Protein AF-A0A8T1KER8-F1 (afdb_monomer_lite)

Radius of gyration: 27.86 Å; chains: 1; bounding box: 71×32×72 Å

Foldseek 3Di:
DKDFFFDDWDQQPVVRDIQRRGQDIGAQWDWDFACDDDPVHGGGDTDTDHDPDQDPVNVVCCCVVPVVVSCVVRPRDDPPVLVVVLVVVVCCVCPVVNDPDDPVRSVVVSVCVSVVVVNVVDDPVVVVVVVVPPDPPPPDD

Sequence (141 aa):
MFLAAVARPRYDPYKKTKFNGKIGIWPFTEESVAQRSRANRPKGSLVTKNIESIDSHVYKDYIINKVIPAIKKVWPRVTTAGTDRSFSTMKRIKTRLRTSMGDAWMSNLMIIAIERGLTNQIDKNEVIDAFSSMTKRRIPM

pLDDT: mean 83.36, std 10.2, range [40.03, 95.69]

Organism: NCBI:txid29920

Secondary structure (DSSP, 8-state):
-EEEEE---EEETTTTEEE--EEEEEE-EEEEE-SS-BTTB-TT-EEEEEPSS--HHHHHHHIIIIIHHHHHHHS----HHHHHHHHHHHHIIIIIS-----HHHHHHHHHHHHSHHHHTTS-HHHHHHHHHHS-------

Structure (mmCIF, N/CA/C/O backbone):
data_AF-A0A8T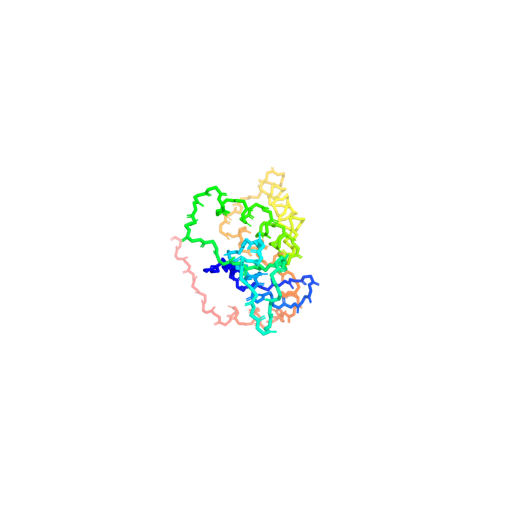1KER8-F1
#
_entry.id   AF-A0A8T1KER8-F1
#
loop_
_atom_site.group_PDB
_atom_site.id
_atom_site.type_symbol
_atom_site.label_atom_id
_atom_site.label_alt_id
_atom_site.label_comp_id
_atom_site.label_asym_id
_atom_site.label_entity_id
_atom_site.label_seq_id
_atom_site.pdbx_PDB_ins_code
_atom_site.Cartn_x
_atom_site.Cartn_y
_atom_site.Cartn_z
_atom_site.occupancy
_atom_site.B_iso_or_equiv
_atom_site.auth_seq_id
_atom_site.auth_comp_id
_atom_site.auth_asym_id
_atom_site.auth_atom_id
_atom_site.pdbx_PDB_model_num
ATOM 1 N N . MET A 1 1 ? -16.766 8.259 13.077 1.00 87.75 1 MET A N 1
ATOM 2 C CA . MET A 1 1 ? -15.759 8.742 12.099 1.00 87.75 1 MET A CA 1
ATOM 3 C C . MET A 1 1 ? -14.989 7.542 11.554 1.00 87.75 1 MET A C 1
ATOM 5 O O . MET A 1 1 ? -14.904 6.551 12.269 1.00 87.75 1 MET A O 1
ATOM 9 N N . PHE A 1 2 ? -14.455 7.593 10.329 1.00 89.94 2 PHE A N 1
ATOM 10 C CA . PHE A 1 2 ? -13.696 6.483 9.732 1.00 89.94 2 PHE A CA 1
ATOM 11 C C . PHE A 1 2 ? -12.281 6.915 9.343 1.00 89.94 2 PHE A C 1
ATOM 13 O O . PHE A 1 2 ? -12.079 8.034 8.879 1.00 89.94 2 PHE A O 1
ATOM 20 N N . LEU A 1 3 ? -11.327 5.998 9.474 1.00 92.75 3 LEU A N 1
ATOM 21 C CA . LEU A 1 3 ? -9.997 6.071 8.890 1.00 92.75 3 LEU A CA 1
ATOM 22 C C . LEU A 1 3 ? -9.993 5.287 7.578 1.00 92.75 3 LEU A C 1
ATOM 24 O O . LEU A 1 3 ? -10.139 4.067 7.587 1.00 92.75 3 LEU A O 1
ATOM 28 N N . ALA A 1 4 ? -9.824 5.971 6.450 1.00 93.62 4 ALA A N 1
ATOM 29 C CA . ALA A 1 4 ? -9.693 5.337 5.143 1.00 93.62 4 ALA A CA 1
ATOM 30 C C . ALA A 1 4 ? -8.238 5.406 4.670 1.00 93.62 4 ALA A C 1
ATOM 32 O O . ALA A 1 4 ? -7.643 6.481 4.644 1.00 93.62 4 ALA A O 1
ATOM 33 N N . ALA A 1 5 ? -7.675 4.268 4.266 1.00 93.56 5 ALA A N 1
ATOM 34 C CA . ALA A 1 5 ? -6.362 4.207 3.636 1.00 93.56 5 ALA A CA 1
ATOM 35 C C . ALA A 1 5 ? -6.509 3.813 2.165 1.00 93.56 5 ALA A C 1
ATOM 37 O O . ALA A 1 5 ? -7.040 2.749 1.823 1.00 93.56 5 ALA A O 1
ATOM 38 N N . VAL A 1 6 ? -6.009 4.680 1.289 1.00 92.06 6 VAL A N 1
ATOM 39 C CA . VAL A 1 6 ? -5.971 4.471 -0.158 1.00 92.06 6 VAL A CA 1
ATOM 40 C C . VAL A 1 6 ? -4.589 4.882 -0.660 1.00 92.06 6 VAL A C 1
ATOM 42 O O . VAL A 1 6 ? -4.049 5.913 -0.271 1.00 92.06 6 VAL A O 1
ATOM 45 N N . ALA A 1 7 ? -4.004 4.059 -1.515 1.00 89.44 7 ALA A N 1
ATOM 46 C CA . ALA A 1 7 ? -2.752 4.301 -2.207 1.00 89.44 7 ALA A CA 1
ATOM 47 C C . ALA A 1 7 ? -3.006 4.594 -3.688 1.00 89.44 7 ALA A C 1
ATOM 49 O O . ALA A 1 7 ? -4.085 4.337 -4.219 1.00 89.44 7 ALA A O 1
ATOM 50 N N . ARG A 1 8 ? -1.987 5.092 -4.392 1.00 85.06 8 ARG A N 1
ATOM 51 C CA . ARG A 1 8 ? -2.083 5.226 -5.847 1.00 85.06 8 ARG A CA 1
ATOM 52 C C . ARG A 1 8 ? -2.166 3.849 -6.517 1.00 85.06 8 ARG A C 1
ATOM 54 O O . ARG A 1 8 ? -1.333 2.990 -6.196 1.00 85.06 8 ARG A O 1
ATOM 61 N N . PRO A 1 9 ? -3.103 3.658 -7.467 1.00 88.62 9 PRO A N 1
ATOM 62 C CA . PRO A 1 9 ? -3.137 2.462 -8.287 1.00 88.62 9 PRO A CA 1
ATOM 63 C C . PRO A 1 9 ? -1.795 2.239 -8.978 1.00 88.62 9 PRO A C 1
ATOM 65 O O . PRO A 1 9 ? -1.197 3.175 -9.511 1.00 88.62 9 PRO A O 1
ATOM 68 N N . ARG A 1 10 ? -1.307 1.002 -8.954 1.00 82.38 10 ARG A N 1
ATOM 69 C CA . ARG A 1 10 ? -0.032 0.614 -9.567 1.00 82.38 10 ARG A CA 1
ATOM 70 C C . ARG A 1 10 ? -0.164 -0.738 -10.235 1.00 82.38 10 ARG A C 1
ATOM 72 O O . ARG A 1 10 ? -0.919 -1.585 -9.777 1.00 82.38 10 ARG A O 1
ATOM 79 N N . TYR A 1 11 ? 0.560 -0.948 -11.322 1.00 81.25 11 TYR A N 1
ATOM 80 C CA . TYR A 1 11 ? 0.629 -2.270 -11.927 1.00 81.25 11 TYR A CA 1
ATOM 81 C C . TYR A 1 11 ? 1.538 -3.178 -11.089 1.00 81.25 11 TYR A C 1
ATOM 83 O O . TYR A 1 11 ? 2.620 -2.749 -10.691 1.00 81.25 11 TYR A O 1
ATOM 91 N N . ASP A 1 12 ? 1.084 -4.399 -10.794 1.00 80.06 12 ASP A N 1
ATOM 92 C CA . ASP A 1 12 ? 1.887 -5.439 -10.147 1.00 80.06 12 ASP A CA 1
ATOM 93 C C . ASP A 1 12 ? 2.365 -6.441 -11.215 1.00 80.06 12 ASP A C 1
ATOM 95 O O . ASP A 1 12 ? 1.551 -7.235 -11.705 1.00 80.06 12 ASP A O 1
ATOM 99 N N . PRO A 1 13 ? 3.663 -6.438 -11.578 1.00 73.12 13 PRO A N 1
ATOM 100 C CA . PRO A 1 13 ? 4.206 -7.349 -12.582 1.00 73.12 13 PRO A CA 1
ATOM 101 C C . PRO A 1 13 ? 4.114 -8.827 -12.182 1.00 73.12 13 PRO A C 1
ATOM 103 O O . PRO A 1 13 ? 4.001 -9.683 -13.056 1.00 73.12 13 PRO A O 1
ATOM 106 N N . TYR A 1 14 ? 4.130 -9.142 -10.880 1.00 75.00 14 TYR A N 1
ATOM 107 C CA . TYR A 1 14 ? 4.114 -10.525 -10.384 1.00 75.00 14 TYR A CA 1
ATOM 108 C C . TYR A 1 14 ? 2.756 -11.174 -10.563 1.00 75.00 14 TYR A C 1
ATOM 110 O O . TYR A 1 14 ? 2.650 -12.313 -11.010 1.00 75.00 14 TYR A O 1
ATOM 118 N N . LYS A 1 15 ? 1.710 -10.427 -10.215 1.00 77.50 15 LYS A N 1
ATOM 119 C CA . LYS A 1 15 ? 0.326 -10.890 -10.320 1.00 77.50 15 LYS A CA 1
ATOM 120 C C . LYS A 1 15 ? -0.270 -10.632 -11.704 1.00 77.50 15 LYS A C 1
ATOM 122 O O . LYS A 1 15 ? -1.353 -11.129 -11.981 1.00 77.50 15 LYS A O 1
ATOM 127 N N . LYS A 1 16 ? 0.423 -9.864 -12.561 1.00 80.81 16 LYS A N 1
ATOM 128 C CA . LYS A 1 16 ? -0.064 -9.366 -13.863 1.00 80.81 16 LYS A CA 1
ATOM 129 C C . LYS A 1 16 ? -1.413 -8.643 -13.750 1.00 80.81 16 LYS A C 1
ATOM 131 O O . LYS A 1 16 ? -2.254 -8.701 -14.641 1.00 80.81 16 LYS A O 1
ATOM 136 N N . THR A 1 17 ? -1.629 -7.954 -12.633 1.00 82.94 17 THR A N 1
ATOM 137 C CA . THR A 1 17 ? -2.891 -7.275 -12.306 1.00 82.94 17 THR A CA 1
ATOM 138 C C . THR A 1 17 ? -2.621 -5.854 -11.831 1.00 82.94 17 THR A C 1
ATOM 140 O O . THR A 1 17 ? -1.609 -5.590 -11.181 1.00 82.94 17 THR A O 1
ATOM 143 N N . LYS A 1 18 ? -3.544 -4.925 -12.097 1.00 83.81 18 LYS A N 1
ATOM 144 C CA . LYS A 1 18 ? -3.479 -3.569 -11.534 1.00 83.81 18 LYS A CA 1
ATOM 145 C C . LYS A 1 18 ? -3.908 -3.600 -10.063 1.00 83.81 18 LYS A C 1
ATOM 147 O O . LYS A 1 18 ? -5.054 -3.912 -9.755 1.00 83.81 18 LYS A O 1
ATOM 152 N N . PHE A 1 19 ? -3.005 -3.236 -9.157 1.00 85.12 19 PHE A N 1
ATOM 153 C CA . PHE A 1 19 ? -3.351 -2.890 -7.784 1.00 85.12 19 PHE A CA 1
ATOM 154 C C . PHE A 1 19 ? -4.207 -1.621 -7.807 1.00 85.12 19 PHE A C 1
ATOM 156 O O . PHE A 1 19 ? -3.776 -0.576 -8.290 1.00 85.12 19 PHE A O 1
ATOM 163 N N . ASN A 1 20 ? -5.432 -1.722 -7.297 1.00 84.19 20 ASN A N 1
ATOM 164 C CA . ASN A 1 20 ? -6.444 -0.664 -7.342 1.00 84.19 20 ASN A CA 1
ATOM 165 C C . ASN A 1 20 ? -6.234 0.445 -6.293 1.00 84.19 20 ASN A C 1
ATOM 167 O O . ASN A 1 20 ? -7.018 1.389 -6.249 1.00 84.19 20 ASN A O 1
ATOM 171 N N . GLY A 1 21 ? -5.217 0.326 -5.434 1.00 87.62 21 GLY A N 1
ATOM 172 C CA . GLY A 1 21 ? -4.925 1.314 -4.401 1.00 87.62 21 GLY A CA 1
ATOM 173 C C . GLY A 1 21 ? -5.798 1.215 -3.151 1.00 87.62 21 GLY A C 1
ATOM 174 O O . GLY A 1 21 ? -5.490 1.851 -2.152 1.00 87.62 21 GLY A O 1
ATOM 175 N N . LYS A 1 22 ? -6.866 0.416 -3.143 1.00 90.81 22 LYS A N 1
ATOM 176 C CA . LYS A 1 22 ? -7.759 0.313 -1.983 1.00 90.81 22 LYS A CA 1
ATOM 177 C C . LYS A 1 22 ? -7.092 -0.547 -0.907 1.00 90.81 22 LYS A C 1
ATOM 179 O O . LYS A 1 22 ? -6.794 -1.710 -1.164 1.00 90.81 22 LYS A O 1
ATOM 184 N N . ILE A 1 23 ? -6.851 0.022 0.277 1.00 91.94 23 ILE A N 1
ATOM 185 C CA . ILE A 1 23 ? -6.224 -0.704 1.394 1.00 91.94 23 ILE A CA 1
ATOM 186 C C . ILE A 1 23 ? -7.286 -1.102 2.421 1.00 91.94 23 ILE A C 1
ATOM 188 O O . ILE A 1 23 ? -7.396 -2.280 2.750 1.00 91.94 23 ILE A O 1
ATOM 192 N N . GLY A 1 24 ? -8.081 -0.147 2.911 1.00 93.50 24 GLY A N 1
ATOM 193 C CA . GLY A 1 24 ? -9.122 -0.438 3.896 1.00 93.50 24 GLY A CA 1
ATOM 194 C C . GLY A 1 24 ? -9.808 0.799 4.467 1.00 93.50 24 GLY A C 1
ATOM 195 O O . GLY A 1 24 ? -9.382 1.931 4.231 1.00 93.50 24 GLY A O 1
ATOM 196 N N . ILE A 1 25 ? -10.890 0.552 5.206 1.00 94.75 25 ILE A N 1
ATOM 197 C CA . ILE A 1 25 ? -11.677 1.550 5.934 1.00 94.75 25 ILE A CA 1
ATOM 198 C C . ILE A 1 25 ? -11.923 0.999 7.340 1.00 94.75 25 ILE A C 1
ATOM 200 O O . ILE A 1 25 ? -12.413 -0.120 7.480 1.00 94.75 25 ILE A O 1
ATOM 204 N N . TRP A 1 26 ? -11.598 1.781 8.367 1.00 94.69 26 TRP A N 1
ATOM 205 C CA . TRP A 1 26 ? -11.748 1.396 9.770 1.00 94.69 26 TRP A CA 1
ATOM 206 C C . TRP A 1 26 ? -12.586 2.429 10.525 1.00 94.69 26 TRP A C 1
ATOM 208 O O . TRP A 1 26 ? -12.208 3.600 10.548 1.00 94.69 26 TRP A O 1
ATOM 218 N N . PRO A 1 27 ? -13.721 2.046 11.132 1.00 93.31 27 PRO A N 1
ATOM 219 C CA . PRO A 1 27 ? -14.462 2.946 12.008 1.00 93.31 27 PRO A CA 1
ATOM 220 C C . PRO A 1 27 ? -13.697 3.186 13.311 1.00 93.31 27 PRO A C 1
ATOM 222 O O . PRO A 1 27 ? -13.142 2.252 13.881 1.00 93.31 27 PRO A O 1
ATOM 225 N N . PHE A 1 28 ? -13.718 4.421 13.810 1.00 91.44 28 PHE A N 1
ATOM 226 C CA . PHE A 1 28 ? -13.301 4.734 15.176 1.00 91.44 28 PHE A CA 1
ATOM 227 C C . PHE A 1 28 ? -14.422 4.356 16.147 1.00 91.44 28 PHE A C 1
ATOM 229 O O . PHE A 1 28 ? -15.317 5.162 16.421 1.00 91.44 28 PHE A O 1
ATOM 236 N N . THR A 1 29 ? -14.391 3.111 16.621 1.00 89.56 29 THR A N 1
ATOM 237 C CA . THR A 1 29 ? -15.396 2.549 17.534 1.00 89.56 29 THR A CA 1
ATOM 238 C C . THR A 1 29 ? -14.768 1.947 18.779 1.00 89.56 29 THR A C 1
ATOM 240 O O . THR A 1 29 ? -13.674 1.392 18.721 1.00 89.56 29 THR A O 1
ATOM 243 N N . GLU A 1 30 ? -15.511 2.004 19.876 1.00 88.62 30 GLU A N 1
ATOM 244 C CA . GLU A 1 30 ? -15.195 1.392 21.162 1.00 88.62 30 GLU A CA 1
ATOM 245 C C . GLU A 1 30 ? -16.337 0.460 21.580 1.00 88.62 30 GLU A C 1
ATOM 247 O O . GLU A 1 30 ? -17.519 0.777 21.402 1.00 88.62 30 GLU A O 1
ATOM 252 N N . GLU A 1 31 ? -16.004 -0.705 22.129 1.00 88.81 31 GLU A N 1
ATOM 253 C CA . GLU A 1 31 ? -17.002 -1.604 22.699 1.00 88.81 31 GLU A CA 1
ATOM 254 C C . GLU A 1 31 ? -17.425 -1.114 24.081 1.00 88.81 31 GLU A C 1
ATOM 256 O O . GLU A 1 31 ? -16.618 -0.958 24.990 1.00 88.81 31 GLU A O 1
ATOM 261 N N . SER A 1 32 ? -18.723 -0.884 24.253 1.00 86.56 32 SER A N 1
ATOM 262 C CA . SER A 1 32 ? -19.293 -0.431 25.517 1.00 86.56 32 SER A CA 1
ATOM 263 C C . SER A 1 32 ? -20.533 -1.233 25.885 1.00 86.56 32 SER A C 1
ATOM 265 O O . SER A 1 32 ? -21.314 -1.668 25.030 1.00 86.56 32 SER A O 1
ATOM 267 N N . VAL A 1 33 ? -20.752 -1.382 27.187 1.00 91.88 33 VAL A N 1
ATOM 268 C CA . VAL A 1 33 ? -21.886 -2.120 27.743 1.00 91.88 33 VAL A CA 1
ATOM 269 C C . VAL A 1 33 ? -23.187 -1.321 27.610 1.00 91.88 33 VAL A C 1
ATOM 271 O O . VAL A 1 33 ? -23.221 -0.091 27.728 1.00 91.88 33 VAL A O 1
ATOM 274 N N . ALA A 1 34 ? -24.287 -2.027 27.346 1.00 87.94 34 ALA A N 1
ATOM 275 C CA . ALA A 1 34 ? -25.602 -1.424 27.165 1.00 87.94 34 ALA A CA 1
ATOM 276 C C . ALA A 1 34 ? -26.133 -0.892 28.491 1.00 87.94 34 ALA A C 1
ATOM 278 O O . ALA A 1 34 ? -26.455 -1.676 29.380 1.00 87.94 34 ALA A O 1
ATOM 279 N N . GLN A 1 35 ? -26.275 0.427 28.606 1.00 86.75 35 GLN A N 1
ATOM 280 C CA . GLN A 1 35 ? -26.789 1.053 29.830 1.00 86.75 35 GLN A CA 1
ATOM 281 C C . GLN A 1 35 ? -28.308 0.906 29.971 1.00 86.75 35 GLN A C 1
ATOM 283 O O . GLN A 1 35 ? -28.830 0.727 31.071 1.00 86.75 35 GLN A O 1
ATOM 288 N N . ARG A 1 36 ? -29.028 0.932 28.847 1.00 87.69 36 ARG A N 1
ATOM 289 C CA . ARG A 1 36 ? -30.486 0.815 28.795 1.00 87.69 36 ARG A CA 1
ATOM 290 C C . ARG A 1 36 ? -30.879 -0.343 27.892 1.00 87.69 36 ARG A C 1
ATOM 292 O O . ARG A 1 36 ? -30.285 -0.514 26.829 1.00 87.69 36 ARG A O 1
ATOM 299 N N . SER A 1 37 ? -31.892 -1.099 28.301 1.00 84.25 37 SER A N 1
ATOM 300 C CA . SER A 1 37 ? -32.540 -2.077 27.434 1.00 84.25 37 SER A CA 1
ATOM 301 C C . SER A 1 37 ? -33.401 -1.363 26.388 1.00 84.25 37 SER A C 1
ATOM 303 O O . SER A 1 37 ? -34.151 -0.432 26.687 1.00 84.25 37 SER A O 1
ATOM 305 N N . ARG A 1 38 ? -33.280 -1.795 25.136 1.00 86.44 38 ARG A N 1
ATOM 306 C CA . ARG A 1 38 ? -34.183 -1.467 24.024 1.00 86.44 38 ARG A CA 1
ATOM 307 C C . ARG A 1 38 ? -34.488 -2.748 23.254 1.00 86.44 38 ARG A C 1
ATOM 309 O O . ARG A 1 38 ? -33.763 -3.727 23.398 1.00 86.44 38 ARG A O 1
ATOM 316 N N . ALA A 1 39 ? -35.522 -2.716 22.411 1.00 84.19 39 ALA A N 1
ATOM 317 C CA . ALA A 1 39 ? -35.999 -3.877 21.651 1.00 84.19 39 ALA A CA 1
ATOM 318 C C . ALA A 1 39 ? -34.872 -4.677 20.963 1.00 84.19 39 ALA A C 1
ATOM 320 O O . ALA A 1 39 ? -34.841 -5.895 21.064 1.00 84.19 39 ALA A O 1
ATOM 321 N N . ASN A 1 40 ? -33.892 -3.989 20.365 1.00 83.56 40 ASN A N 1
ATOM 322 C CA . ASN A 1 40 ? -32.793 -4.624 19.624 1.00 83.56 40 ASN A CA 1
ATOM 323 C C . ASN A 1 40 ? -31.467 -4.683 20.406 1.00 83.56 40 ASN A C 1
ATOM 325 O O . ASN A 1 40 ? -30.411 -4.902 19.817 1.00 83.56 40 ASN A O 1
ATOM 329 N N . ARG A 1 41 ? -31.485 -4.410 21.718 1.00 83.25 41 ARG A N 1
ATOM 330 C CA . ARG A 1 41 ? -30.282 -4.387 22.559 1.00 83.25 41 ARG A CA 1
ATOM 331 C C . ARG A 1 41 ? -30.645 -4.550 24.045 1.00 83.25 41 ARG A C 1
ATOM 333 O O . ARG A 1 41 ? -30.995 -3.551 24.686 1.00 83.25 41 ARG A O 1
ATOM 340 N N . PRO A 1 42 ? -30.564 -5.762 24.622 1.00 87.38 42 PRO A N 1
ATOM 341 C CA . PRO A 1 42 ? -30.774 -5.949 26.054 1.00 87.38 42 PRO A CA 1
ATOM 342 C C . PRO A 1 42 ? -29.695 -5.219 26.869 1.00 87.38 42 PRO A C 1
ATOM 344 O O . PRO A 1 42 ? -28.568 -5.012 26.411 1.00 87.38 42 PRO A O 1
ATOM 347 N N . L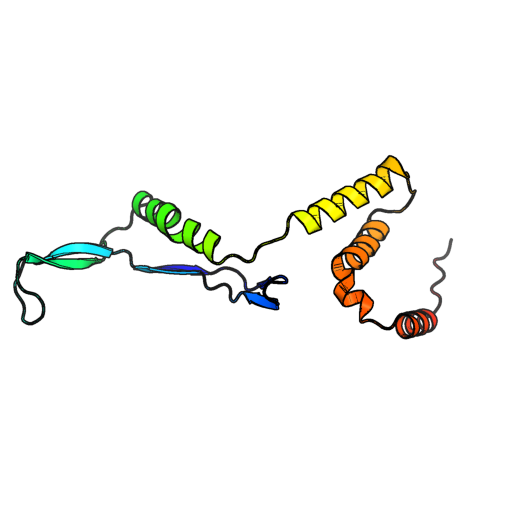YS A 1 43 ? -30.049 -4.804 28.091 1.00 87.94 43 LYS A N 1
ATOM 348 C CA . LYS A 1 43 ? -29.109 -4.162 29.023 1.00 87.94 43 LYS A CA 1
ATOM 349 C C . LYS A 1 43 ? -27.961 -5.139 29.320 1.00 87.94 43 LYS A C 1
ATOM 351 O O . LYS A 1 43 ? -28.209 -6.326 29.484 1.00 87.94 43 LYS A O 1
ATOM 356 N N . GLY A 1 44 ? -26.724 -4.653 29.369 1.00 89.00 44 GLY A N 1
ATOM 357 C CA . GLY A 1 44 ? -25.538 -5.500 29.534 1.00 89.00 44 GLY A CA 1
ATOM 358 C C . GLY A 1 44 ? -24.878 -5.995 28.239 1.00 89.00 44 GLY A C 1
ATOM 359 O O . GLY A 1 44 ? -23.750 -6.467 28.302 1.00 89.00 44 GLY A O 1
ATOM 360 N N . SER A 1 45 ? -25.495 -5.856 27.058 1.00 90.81 45 SER A N 1
ATOM 361 C CA . SER A 1 45 ? -24.858 -6.332 25.818 1.00 90.81 45 SER A CA 1
ATOM 362 C C . SER A 1 45 ? -23.685 -5.445 25.368 1.00 90.81 45 SER A C 1
ATOM 364 O O . SER A 1 45 ? -23.758 -4.209 25.463 1.00 90.81 45 SER A O 1
ATOM 366 N N . LEU A 1 46 ? -22.625 -6.064 24.834 1.00 90.06 46 LEU A N 1
ATOM 367 C CA . LEU A 1 46 ? -21.518 -5.363 24.175 1.00 90.06 46 LEU A CA 1
ATOM 368 C C . LEU A 1 46 ? -22.021 -4.704 22.893 1.00 90.06 46 LEU A C 1
ATOM 370 O O . LEU A 1 46 ? -22.667 -5.353 22.071 1.00 90.06 46 LEU A O 1
ATOM 374 N N . VAL A 1 47 ? -21.743 -3.415 22.720 1.00 88.69 47 VAL A N 1
ATOM 375 C CA . VAL A 1 47 ? -21.984 -2.722 21.450 1.00 88.69 47 VAL A CA 1
ATOM 376 C C . VAL A 1 47 ? -20.914 -1.696 21.199 1.00 88.69 47 VAL A C 1
ATOM 378 O O . VAL A 1 47 ? -20.535 -0.920 22.075 1.00 88.69 47 VAL A O 1
ATOM 381 N N . THR A 1 48 ? -20.550 -1.636 19.936 1.00 90.31 48 THR A N 1
ATOM 382 C CA . THR A 1 48 ? -19.740 -0.601 19.325 1.00 90.31 48 THR A CA 1
ATOM 383 C C . THR A 1 48 ? -20.439 0.751 19.369 1.00 90.31 48 THR A C 1
ATOM 385 O O . THR A 1 48 ? -21.436 0.983 18.680 1.00 90.31 48 THR A O 1
ATOM 388 N N . LYS A 1 49 ? -19.901 1.658 20.177 1.00 87.31 49 LYS A N 1
ATOM 389 C CA . LYS A 1 49 ? -20.181 3.090 20.098 1.00 87.31 49 LYS A CA 1
ATOM 390 C C . LYS A 1 49 ? -19.070 3.777 19.319 1.00 87.31 49 LYS A C 1
ATOM 392 O O . LYS A 1 49 ? -17.955 3.271 19.246 1.00 87.31 49 LYS A O 1
ATOM 397 N N . ASN A 1 50 ? -19.378 4.927 18.733 1.00 89.44 50 ASN A N 1
ATOM 398 C CA . ASN A 1 50 ? -18.344 5.779 18.160 1.00 89.44 50 ASN A CA 1
ATOM 399 C C . ASN A 1 50 ? -17.547 6.439 19.283 1.00 89.44 50 ASN A C 1
ATOM 401 O O . ASN A 1 50 ? -18.129 6.854 20.282 1.00 89.44 50 ASN A O 1
ATOM 405 N N . ILE A 1 51 ? -16.241 6.569 19.076 1.00 86.94 51 ILE A N 1
ATOM 406 C CA . ILE A 1 51 ? -15.383 7.369 19.951 1.00 86.94 51 ILE A CA 1
ATOM 407 C C . ILE A 1 51 ? -15.747 8.846 19.740 1.00 86.94 51 ILE A C 1
ATOM 409 O O . ILE A 1 51 ? -15.792 9.308 18.597 1.00 86.94 51 ILE A O 1
ATOM 413 N N . GLU A 1 52 ? -16.041 9.563 20.826 1.00 82.38 52 GLU A N 1
ATOM 414 C CA . GLU A 1 52 ? -16.526 10.951 20.777 1.00 82.38 52 GLU A CA 1
ATOM 415 C C . GLU A 1 52 ? -15.414 11.951 20.425 1.00 82.38 52 GLU A C 1
ATOM 417 O O . GLU A 1 52 ? -15.623 12.819 19.579 1.00 82.38 52 GLU A O 1
ATOM 422 N N . SER A 1 53 ? -14.219 11.790 21.007 1.00 85.12 53 SER A N 1
ATOM 423 C CA . SER A 1 53 ? -13.029 12.601 20.711 1.00 85.12 53 SER A CA 1
ATOM 424 C C . SER A 1 53 ? -11.869 11.718 20.268 1.00 85.12 53 SER A C 1
ATOM 426 O O . SER A 1 53 ? -11.545 10.727 20.920 1.00 85.12 53 SER A O 1
ATOM 428 N N . ILE A 1 54 ? -11.240 12.064 19.146 1.00 84.88 54 ILE A N 1
ATOM 429 C CA . ILE A 1 54 ? -10.154 11.275 18.559 1.00 84.88 54 ILE A CA 1
ATOM 430 C C . ILE A 1 54 ? -8.835 11.987 18.818 1.00 84.88 54 ILE A C 1
ATOM 432 O O . ILE A 1 54 ? -8.493 12.960 18.149 1.00 84.88 54 ILE A O 1
ATOM 436 N N . ASP A 1 55 ? -8.083 11.450 19.770 1.00 91.94 55 ASP A N 1
ATOM 437 C CA . ASP A 1 55 ? -6.759 11.949 20.110 1.00 91.94 55 ASP A CA 1
ATOM 438 C C . ASP A 1 55 ? -5.680 11.431 19.155 1.00 91.94 55 ASP A C 1
ATOM 440 O O . ASP A 1 55 ? -5.813 10.395 18.492 1.00 91.94 55 ASP A O 1
ATOM 444 N N . SER A 1 56 ? -4.531 12.114 19.163 1.00 90.62 56 SER A N 1
ATOM 445 C CA . SER A 1 56 ? -3.336 11.690 18.423 1.00 90.62 56 SER A CA 1
ATOM 446 C C . SER A 1 56 ? -2.925 10.248 18.753 1.00 90.62 56 SER A C 1
ATOM 448 O O . SER A 1 56 ? -2.514 9.508 17.861 1.00 90.62 56 SER A O 1
ATOM 450 N N . HIS A 1 57 ? -3.066 9.822 20.014 1.00 92.62 57 HIS A N 1
ATOM 451 C CA . HIS A 1 57 ? -2.726 8.466 20.454 1.00 92.62 57 HIS A CA 1
ATOM 452 C C . HIS A 1 57 ? -3.628 7.406 19.819 1.00 92.62 57 HIS A C 1
ATOM 454 O O . HIS A 1 57 ? -3.118 6.438 19.260 1.00 92.62 57 HIS A O 1
ATOM 460 N N . VAL A 1 58 ? -4.946 7.629 19.821 1.00 91.38 58 VAL A N 1
ATOM 461 C CA . VAL A 1 58 ? -5.922 6.729 19.188 1.00 91.38 58 VAL A CA 1
ATOM 462 C C . VAL A 1 58 ? -5.653 6.637 17.687 1.00 91.38 58 VAL A C 1
ATOM 464 O O . VAL A 1 58 ? -5.621 5.550 17.116 1.00 91.38 58 VAL A O 1
ATOM 467 N N . TYR A 1 59 ? -5.380 7.769 17.037 1.00 92.44 59 TYR A N 1
ATOM 468 C CA . TYR A 1 59 ? -5.073 7.780 15.610 1.00 92.44 59 TYR A CA 1
ATOM 469 C C . TYR A 1 59 ? -3.776 7.020 15.280 1.00 92.44 59 TYR A C 1
ATOM 471 O O . TYR A 1 59 ? -3.740 6.226 14.336 1.00 92.44 59 TYR A O 1
ATOM 479 N N . LYS A 1 60 ? -2.714 7.217 16.076 1.00 93.81 60 LYS A N 1
ATOM 480 C CA . LYS A 1 60 ? -1.443 6.484 15.945 1.00 93.81 60 LYS A CA 1
ATOM 481 C C . LYS A 1 60 ? -1.632 4.983 16.143 1.00 93.81 60 LYS A C 1
ATOM 483 O O . LYS A 1 60 ? -1.094 4.212 15.352 1.00 93.81 60 LYS A O 1
ATOM 488 N N . ASP A 1 61 ? -2.411 4.579 17.142 1.00 94.19 61 ASP A N 1
ATOM 489 C CA . ASP A 1 61 ? -2.715 3.173 17.411 1.00 94.19 61 ASP A CA 1
ATOM 490 C C . ASP A 1 61 ? -3.395 2.508 16.206 1.00 94.19 61 ASP A C 1
ATOM 492 O O . ASP A 1 61 ? -2.935 1.479 15.707 1.00 94.19 61 ASP A O 1
ATOM 496 N N . TYR A 1 62 ? -4.410 3.165 15.638 1.00 94.06 62 TYR A N 1
ATOM 497 C CA . TYR A 1 62 ? -5.082 2.683 14.432 1.00 94.06 62 TYR A CA 1
ATOM 498 C C . TYR A 1 62 ? -4.124 2.573 13.239 1.00 94.06 62 TYR A C 1
ATOM 500 O O . TYR A 1 62 ? -4.174 1.591 12.492 1.00 94.06 62 TYR A O 1
ATOM 508 N N . ILE A 1 63 ? -3.213 3.531 13.052 1.00 94.38 63 ILE A N 1
ATOM 509 C CA . ILE A 1 63 ? -2.208 3.441 11.985 1.00 94.38 63 ILE A CA 1
ATOM 510 C C . ILE A 1 63 ? -1.296 2.230 12.197 1.00 94.38 63 ILE A C 1
ATOM 512 O O . ILE A 1 63 ? -1.121 1.427 11.277 1.00 94.38 63 ILE A O 1
ATOM 516 N N . ILE A 1 64 ? -0.721 2.096 13.389 1.00 95.69 64 ILE A N 1
ATOM 517 C CA . ILE A 1 64 ? 0.295 1.082 13.683 1.00 95.69 64 ILE A CA 1
ATOM 518 C C . ILE A 1 64 ? -0.314 -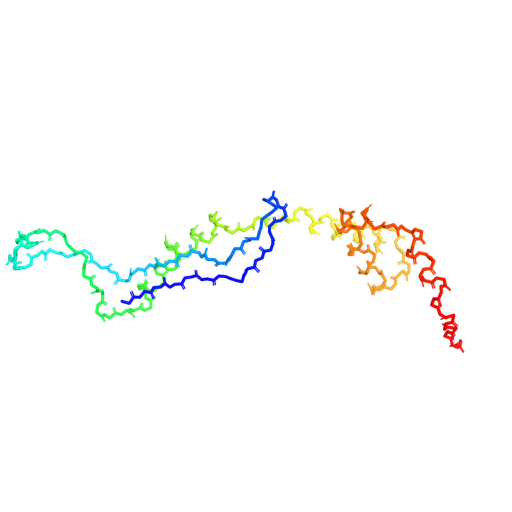0.317 13.653 1.00 95.69 64 ILE A C 1
ATOM 520 O O . ILE A 1 64 ? 0.233 -1.211 13.010 1.00 95.69 64 ILE A O 1
ATOM 524 N N . ASN A 1 65 ? -1.468 -0.497 14.292 1.00 95.12 65 ASN A N 1
ATOM 525 C CA . ASN A 1 65 ? -2.053 -1.814 14.512 1.00 95.12 65 ASN A CA 1
ATOM 526 C C . ASN A 1 65 ? -3.039 -2.241 13.421 1.00 95.12 65 ASN A C 1
ATOM 528 O O . ASN A 1 65 ? -3.281 -3.437 13.256 1.00 95.12 65 ASN A O 1
ATOM 532 N N . LYS A 1 66 ? -3.607 -1.304 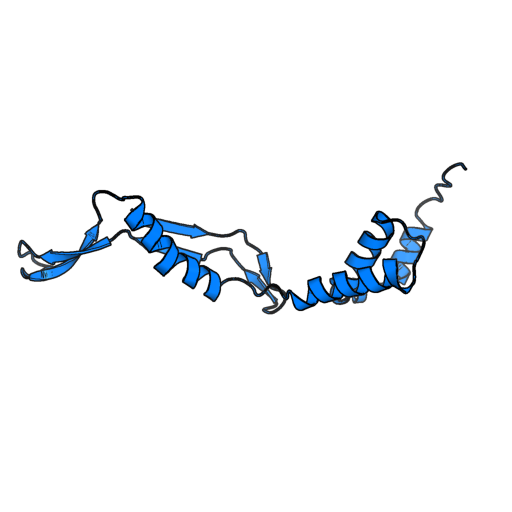12.649 1.00 93.62 66 LYS A N 1
ATOM 533 C CA . LYS A 1 66 ? -4.557 -1.628 11.568 1.00 93.62 66 LYS A CA 1
ATOM 534 C C . LYS A 1 66 ? -3.986 -1.315 10.189 1.00 93.62 66 LYS A C 1
ATOM 536 O O . LYS A 1 66 ? -3.919 -2.207 9.341 1.00 93.62 66 LYS A O 1
ATOM 541 N N . VAL A 1 67 ? -3.547 -0.077 9.957 1.00 94.56 67 VAL A N 1
ATOM 542 C CA . VAL A 1 67 ? -3.187 0.390 8.607 1.00 94.56 67 VAL A CA 1
ATOM 543 C C . VAL A 1 67 ? -1.885 -0.233 8.107 1.00 94.56 67 VAL A C 1
ATOM 545 O O . VAL A 1 67 ? -1.863 -0.786 7.009 1.00 94.56 67 VAL A O 1
ATOM 548 N N . ILE A 1 68 ? -0.801 -0.179 8.886 1.00 93.50 68 ILE A N 1
ATOM 549 C CA . ILE A 1 68 ? 0.517 -0.682 8.458 1.00 93.50 68 ILE A CA 1
ATOM 550 C C . ILE A 1 68 ? 0.475 -2.186 8.114 1.00 93.50 68 ILE A C 1
ATOM 552 O O . ILE A 1 68 ? 0.946 -2.558 7.032 1.00 93.50 68 ILE A O 1
ATOM 556 N N . PRO A 1 69 ? -0.124 -3.067 8.942 1.00 94.88 69 PRO A N 1
ATOM 557 C CA . PRO A 1 69 ? -0.271 -4.479 8.600 1.00 94.88 69 PRO A CA 1
ATOM 558 C C . PRO A 1 69 ? -1.109 -4.699 7.336 1.00 94.88 69 PRO A C 1
ATOM 560 O O . PRO A 1 69 ? -0.752 -5.531 6.499 1.00 94.88 69 PRO A O 1
ATOM 563 N N . ALA A 1 70 ? -2.190 -3.931 7.159 1.00 93.31 70 ALA A N 1
ATOM 564 C CA . ALA A 1 70 ? -3.034 -4.017 5.970 1.00 93.31 70 ALA A CA 1
ATOM 565 C C . ALA A 1 70 ? -2.277 -3.609 4.699 1.00 93.31 70 ALA A C 1
ATOM 567 O O . ALA A 1 70 ? -2.352 -4.315 3.691 1.00 93.31 70 ALA A O 1
ATOM 568 N N . ILE A 1 71 ? -1.480 -2.535 4.764 1.00 90.81 71 ILE A N 1
ATOM 569 C CA . ILE A 1 71 ? -0.573 -2.142 3.681 1.00 90.81 71 ILE A CA 1
ATOM 570 C C . ILE A 1 71 ? 0.355 -3.309 3.361 1.00 90.81 71 ILE A C 1
ATOM 572 O O . ILE A 1 71 ? 0.346 -3.788 2.234 1.00 90.81 71 ILE A O 1
ATOM 576 N N . LYS A 1 72 ? 1.094 -3.833 4.345 1.00 88.12 72 LYS A N 1
ATOM 577 C CA . LYS A 1 72 ? 2.066 -4.917 4.128 1.00 88.12 72 LYS A CA 1
ATOM 578 C C . LYS A 1 72 ? 1.444 -6.165 3.486 1.00 88.12 72 LYS A C 1
ATOM 580 O O . LYS A 1 72 ? 2.112 -6.834 2.702 1.00 88.12 72 LYS A O 1
ATOM 585 N N . LYS A 1 73 ? 0.180 -6.472 3.795 1.00 87.06 73 LYS A N 1
ATOM 586 C CA . LYS A 1 73 ? -0.552 -7.620 3.237 1.00 87.06 73 LYS A CA 1
ATOM 587 C C . LYS A 1 73 ? -0.944 -7.429 1.770 1.00 87.06 73 LYS A C 1
ATOM 589 O O . LYS A 1 73 ? -0.888 -8.383 0.996 1.00 87.06 73 LYS A O 1
ATOM 594 N N . VAL A 1 74 ? -1.391 -6.230 1.399 1.00 84.12 74 VAL A N 1
ATOM 595 C CA . VAL A 1 74 ? -1.990 -5.970 0.078 1.00 84.12 74 VAL A CA 1
ATOM 596 C C . VAL A 1 74 ? -0.979 -5.383 -0.912 1.00 84.12 74 VAL A C 1
ATOM 598 O O . VAL A 1 74 ? -1.146 -5.536 -2.123 1.00 84.12 74 VAL A O 1
ATOM 601 N N . TRP A 1 75 ? 0.077 -4.732 -0.421 1.00 84.19 75 TRP A N 1
ATOM 602 C CA . TRP A 1 75 ? 1.022 -4.004 -1.259 1.00 84.19 75 TRP A CA 1
ATOM 603 C C . TRP A 1 75 ? 1.680 -4.903 -2.315 1.00 84.19 75 TRP A C 1
ATOM 605 O O . TRP A 1 75 ? 2.146 -5.998 -1.981 1.00 84.19 75 TRP A O 1
ATOM 615 N N . PRO A 1 76 ? 1.760 -4.453 -3.581 1.00 78.06 76 PRO A N 1
ATOM 616 C CA . PRO A 1 76 ? 2.449 -5.201 -4.621 1.00 78.06 76 PRO A CA 1
ATOM 617 C C . PRO A 1 76 ? 3.930 -5.343 -4.267 1.00 78.06 76 PRO A C 1
ATOM 619 O O . PRO A 1 76 ? 4.576 -4.396 -3.802 1.00 78.06 76 PRO A O 1
ATOM 622 N N . ARG A 1 77 ? 4.477 -6.544 -4.465 1.00 71.06 77 ARG A N 1
ATOM 623 C CA . ARG A 1 77 ? 5.875 -6.824 -4.138 1.00 71.06 77 ARG A CA 1
ATOM 624 C C . ARG A 1 77 ? 6.742 -6.113 -5.170 1.00 71.06 77 ARG A C 1
ATOM 626 O O . ARG A 1 77 ? 6.805 -6.521 -6.323 1.00 71.06 77 ARG A O 1
ATOM 633 N N . VAL A 1 78 ? 7.422 -5.050 -4.760 1.00 65.00 78 VAL A N 1
ATOM 634 C CA . VAL A 1 78 ? 8.504 -4.492 -5.571 1.00 65.00 78 VAL A CA 1
ATOM 635 C C . VAL A 1 78 ? 9.665 -5.465 -5.434 1.00 65.00 78 VAL A C 1
ATOM 637 O O . VAL A 1 78 ? 10.168 -5.668 -4.328 1.00 65.00 78 VAL A O 1
ATOM 640 N N . THR A 1 79 ? 10.090 -6.117 -6.514 1.00 58.09 79 THR A N 1
ATOM 641 C CA . THR A 1 79 ? 11.363 -6.834 -6.461 1.00 58.09 79 THR A CA 1
ATOM 642 C C . THR A 1 79 ? 12.493 -5.841 -6.431 1.00 58.09 79 THR A C 1
ATOM 644 O O . THR A 1 79 ? 12.973 -5.391 -7.470 1.00 58.09 79 THR A O 1
ATOM 647 N N . THR A 1 80 ? 12.968 -5.587 -5.222 1.00 57.31 80 THR A N 1
ATOM 648 C CA . THR A 1 80 ? 14.288 -5.014 -4.969 1.00 57.31 80 THR A CA 1
ATOM 649 C C . THR A 1 80 ? 15.368 -5.758 -5.758 1.00 57.31 80 THR A C 1
ATOM 651 O O . THR A 1 80 ? 16.237 -5.137 -6.347 1.00 57.31 80 THR A O 1
ATOM 654 N N . ALA A 1 81 ? 15.232 -7.077 -5.950 1.00 59.78 81 ALA A N 1
ATOM 655 C CA . ALA A 1 81 ? 16.152 -7.861 -6.777 1.00 59.78 81 ALA A CA 1
ATOM 656 C C . ALA A 1 81 ? 16.298 -7.362 -8.233 1.00 59.78 81 ALA A C 1
ATOM 658 O O . ALA A 1 81 ? 17.366 -7.532 -8.815 1.00 59.78 81 ALA A O 1
ATOM 659 N N . GLY A 1 82 ? 15.261 -6.768 -8.836 1.00 60.03 82 GLY A N 1
ATOM 660 C CA . GLY A 1 82 ? 15.341 -6.209 -10.190 1.00 60.03 82 GLY A CA 1
ATOM 661 C C . GLY A 1 82 ? 16.141 -4.907 -10.213 1.00 60.03 82 GLY A C 1
ATOM 662 O O . GLY A 1 82 ? 17.109 -4.793 -10.964 1.00 60.03 82 GLY A O 1
ATOM 663 N N . THR A 1 83 ? 15.792 -3.977 -9.318 1.00 63.22 83 THR A N 1
ATOM 664 C CA . THR A 1 83 ? 16.468 -2.680 -9.176 1.00 63.22 83 THR A CA 1
ATOM 665 C C . THR A 1 83 ? 17.922 -2.840 -8.727 1.00 63.22 83 THR A C 1
ATOM 667 O O . THR A 1 83 ? 18.826 -2.233 -9.303 1.00 63.22 83 THR A O 1
ATOM 670 N N . ASP A 1 84 ? 18.186 -3.730 -7.771 1.00 69.44 84 ASP A N 1
ATOM 671 C CA . ASP A 1 84 ? 19.523 -3.968 -7.217 1.00 69.44 84 ASP A CA 1
ATOM 672 C C . ASP A 1 84 ? 20.443 -4.644 -8.243 1.00 69.44 84 ASP A C 1
ATOM 674 O O . ASP A 1 84 ? 21.631 -4.322 -8.335 1.00 69.44 84 ASP A O 1
ATOM 678 N N . ARG A 1 85 ? 19.898 -5.533 -9.091 1.00 71.25 85 ARG A N 1
ATOM 679 C CA . ARG A 1 85 ? 20.638 -6.091 -10.234 1.00 71.25 85 ARG A CA 1
ATOM 680 C C . ARG A 1 85 ? 20.961 -5.015 -11.265 1.00 71.25 85 ARG A C 1
ATOM 682 O O . ARG A 1 85 ? 22.108 -4.973 -11.708 1.00 71.25 85 ARG A O 1
ATOM 689 N N . SER A 1 86 ? 20.027 -4.119 -11.600 1.00 76.31 86 SER A N 1
ATOM 690 C CA . SER A 1 86 ? 20.315 -3.005 -12.517 1.00 76.31 86 SER A CA 1
ATOM 691 C C . SER A 1 86 ? 21.414 -2.083 -11.979 1.00 76.31 86 SER A C 1
ATOM 693 O O . SER A 1 86 ? 22.395 -1.846 -12.684 1.00 76.31 86 SER A O 1
ATOM 695 N N . PHE A 1 87 ? 21.362 -1.672 -10.707 1.00 78.56 87 PHE A N 1
ATOM 696 C CA . PHE A 1 87 ? 22.421 -0.850 -10.106 1.00 78.56 87 PHE A CA 1
ATOM 697 C C . PHE A 1 87 ? 23.768 -1.583 -10.025 1.00 78.56 87 PHE A C 1
ATOM 699 O O . PHE A 1 87 ? 24.817 -0.994 -10.290 1.00 78.56 87 PHE A O 1
ATOM 706 N N . SER A 1 88 ? 23.766 -2.889 -9.744 1.00 82.31 88 SER A N 1
ATOM 707 C CA . SER A 1 88 ? 24.983 -3.709 -9.768 1.00 82.31 88 SER A CA 1
ATOM 708 C C . 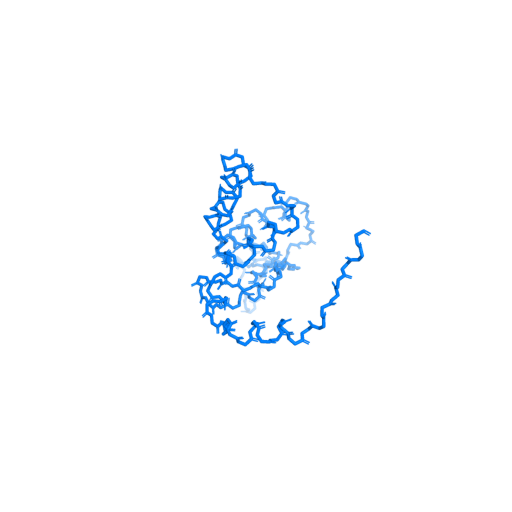SER A 1 88 ? 25.599 -3.793 -11.170 1.00 82.31 88 SER A C 1
ATOM 710 O O . SER A 1 88 ? 26.809 -3.613 -11.336 1.00 82.31 88 SER A O 1
ATOM 712 N N . THR A 1 89 ? 24.779 -3.991 -12.209 1.00 81.94 89 THR A N 1
ATOM 713 C CA . THR A 1 89 ? 25.257 -3.958 -13.599 1.00 81.94 89 THR A CA 1
ATOM 714 C C . THR A 1 89 ? 25.773 -2.576 -13.993 1.00 81.94 89 THR A C 1
ATOM 716 O O . THR A 1 89 ? 26.804 -2.489 -14.654 1.00 81.94 89 THR A O 1
ATOM 719 N N . MET A 1 90 ? 25.148 -1.501 -13.503 1.00 87.00 90 MET A N 1
ATOM 720 C CA . MET A 1 90 ? 25.579 -0.124 -13.759 1.00 87.00 90 MET A CA 1
ATOM 721 C C . MET A 1 90 ? 26.964 0.114 -13.184 1.00 87.00 90 MET A C 1
ATOM 723 O O . MET A 1 90 ? 27.863 0.581 -13.882 1.00 87.00 90 MET A O 1
ATOM 727 N N . LYS A 1 91 ? 27.153 -0.302 -11.928 1.00 87.56 91 LYS A N 1
ATOM 728 C CA . LYS A 1 91 ? 28.443 -0.249 -11.252 1.00 87.56 91 LYS A CA 1
ATOM 729 C C . LYS A 1 91 ? 29.494 -1.017 -12.050 1.00 87.56 91 LYS A C 1
ATOM 731 O O . LYS A 1 91 ? 30.552 -0.467 -12.319 1.00 87.56 91 LYS A O 1
ATOM 736 N N . ARG A 1 92 ? 29.201 -2.237 -12.522 1.00 87.12 92 ARG A N 1
ATOM 737 C CA . ARG A 1 92 ? 30.141 -2.993 -13.374 1.00 87.12 92 ARG A CA 1
ATOM 738 C C . ARG A 1 92 ? 30.520 -2.235 -14.652 1.00 87.12 92 ARG A C 1
ATOM 740 O O . ARG A 1 92 ? 31.701 -2.209 -14.989 1.00 87.12 92 ARG A O 1
ATOM 747 N N . ILE A 1 93 ? 29.563 -1.606 -15.332 1.00 85.00 93 ILE A N 1
ATOM 748 C CA . ILE A 1 93 ? 29.810 -0.884 -16.589 1.00 85.00 93 ILE A CA 1
ATOM 749 C C . ILE A 1 93 ? 30.633 0.396 -16.345 1.00 85.00 93 ILE A C 1
ATOM 751 O O . ILE A 1 93 ? 31.660 0.593 -16.994 1.00 85.00 93 ILE A O 1
ATOM 755 N N . LYS A 1 94 ? 30.250 1.233 -15.370 1.00 84.88 94 LYS A N 1
ATOM 756 C CA . LYS A 1 94 ? 30.956 2.492 -15.065 1.00 84.88 94 LYS A CA 1
ATOM 757 C C . LYS A 1 94 ? 32.313 2.287 -14.404 1.00 84.88 94 LYS A C 1
ATOM 759 O O . LYS A 1 94 ? 33.245 3.012 -14.725 1.00 84.88 94 LYS A O 1
ATOM 764 N N . THR A 1 95 ? 32.443 1.347 -13.466 1.00 84.94 95 THR A N 1
ATOM 765 C CA . THR A 1 95 ? 33.647 1.273 -12.619 1.00 84.94 95 THR A CA 1
ATOM 766 C C . THR A 1 95 ? 34.600 0.159 -13.010 1.00 84.94 95 THR A C 1
ATOM 768 O O . THR A 1 95 ? 35.807 0.387 -13.019 1.00 84.94 95 THR A O 1
ATOM 771 N N . ARG A 1 96 ? 34.093 -1.037 -13.342 1.00 86.44 96 ARG A N 1
ATOM 772 C CA . ARG A 1 96 ? 34.951 -2.181 -13.690 1.00 86.44 96 ARG A CA 1
ATOM 773 C C . ARG A 1 96 ? 35.386 -2.128 -15.150 1.00 86.44 96 ARG A C 1
ATOM 775 O O . ARG A 1 96 ? 36.563 -2.310 -15.426 1.00 86.44 96 ARG A O 1
ATOM 782 N N . LEU A 1 97 ? 34.444 -1.868 -16.056 1.00 86.81 97 LEU A N 1
ATOM 783 C CA . LEU A 1 97 ? 34.711 -1.742 -17.492 1.00 86.81 97 LEU A CA 1
ATOM 784 C C . LEU A 1 97 ? 35.115 -0.319 -17.907 1.00 86.81 97 LEU A C 1
ATOM 786 O O . LEU A 1 97 ? 35.677 -0.151 -18.981 1.00 86.81 97 LEU A O 1
ATOM 790 N N . ARG A 1 98 ? 34.864 0.687 -17.053 1.00 83.81 98 ARG A N 1
ATOM 791 C CA . ARG A 1 98 ? 35.252 2.099 -17.249 1.00 83.81 98 ARG A CA 1
ATOM 792 C C . ARG A 1 98 ? 34.871 2.664 -18.619 1.00 83.81 98 ARG A C 1
ATOM 794 O O . ARG A 1 98 ? 35.667 3.319 -19.283 1.00 83.81 98 ARG A O 1
ATOM 801 N N . THR A 1 99 ? 33.636 2.430 -19.046 1.00 84.75 99 THR A N 1
ATOM 802 C CA . THR A 1 99 ? 33.144 2.994 -20.310 1.00 84.75 99 THR A CA 1
ATOM 803 C C . THR A 1 99 ? 33.026 4.519 -20.220 1.00 84.75 99 THR A C 1
ATOM 805 O O . THR A 1 99 ? 32.439 5.017 -19.258 1.00 84.75 99 THR A O 1
ATOM 808 N N . SER A 1 100 ? 33.454 5.251 -21.254 1.00 85.56 100 SER A N 1
ATOM 809 C CA . SER A 1 100 ? 33.310 6.718 -21.376 1.00 85.56 100 SER A CA 1
ATOM 810 C C . SER A 1 100 ? 31.876 7.198 -21.668 1.00 85.56 100 SER A C 1
ATOM 812 O O . SER A 1 100 ? 31.643 8.363 -21.975 1.00 85.56 100 SER A O 1
ATOM 814 N N . MET A 1 101 ? 30.894 6.301 -21.580 1.00 85.06 101 MET A N 1
ATOM 815 C CA . MET A 1 101 ? 29.488 6.564 -21.862 1.00 85.06 101 MET A CA 1
ATOM 816 C C . MET A 1 101 ? 28.902 7.629 -20.922 1.00 85.06 101 MET A C 1
ATOM 818 O O . MET A 1 101 ? 28.998 7.498 -19.697 1.00 85.06 101 MET A O 1
ATOM 822 N N . GLY A 1 102 ? 28.235 8.638 -21.491 1.00 86.00 102 GLY A N 1
ATOM 823 C CA . GLY A 1 102 ? 27.515 9.668 -20.736 1.00 86.00 102 GLY A CA 1
ATOM 824 C C . GLY A 1 102 ? 26.332 9.111 -19.933 1.00 86.00 102 GLY A C 1
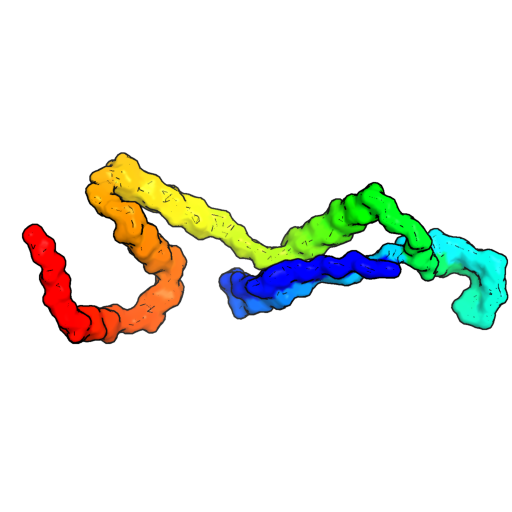ATOM 825 O O . GLY A 1 102 ? 25.744 8.089 -20.292 1.00 86.00 102 GLY A O 1
ATOM 826 N N . ASP A 1 103 ? 25.969 9.786 -18.841 1.00 82.44 103 ASP A N 1
ATOM 827 C CA . ASP A 1 103 ? 24.971 9.286 -17.881 1.00 82.44 103 ASP A CA 1
ATOM 828 C C . ASP A 1 103 ? 23.575 9.121 -18.492 1.00 82.44 103 ASP A C 1
ATOM 830 O O . ASP A 1 103 ? 22.914 8.109 -18.257 1.00 82.44 103 ASP A O 1
ATOM 834 N N . ALA A 1 104 ? 23.155 10.057 -19.349 1.00 86.00 104 ALA A N 1
ATOM 835 C CA . ALA A 1 104 ? 21.875 9.974 -20.053 1.00 86.00 104 ALA A CA 1
ATOM 836 C C . ALA A 1 104 ? 21.808 8.761 -20.997 1.00 86.00 104 ALA A C 1
ATOM 838 O O . ALA A 1 104 ? 20.809 8.043 -21.027 1.00 86.00 104 ALA A O 1
ATOM 839 N N . TRP A 1 105 ? 22.897 8.483 -21.722 1.00 87.00 105 TRP A N 1
ATOM 840 C CA . TRP A 1 105 ? 22.975 7.331 -22.623 1.00 87.00 105 TRP A CA 1
ATOM 841 C C . TRP A 1 105 ? 22.920 6.011 -21.847 1.00 87.00 105 TRP A C 1
ATOM 843 O O . TRP A 1 105 ? 22.197 5.090 -22.225 1.00 87.00 105 TRP A O 1
ATOM 853 N N . MET A 1 106 ? 23.618 5.942 -20.710 1.00 85.62 106 MET A N 1
ATOM 854 C CA . MET A 1 106 ? 23.571 4.776 -19.831 1.00 85.62 106 MET A CA 1
ATOM 855 C C . MET A 1 106 ? 22.175 4.555 -19.246 1.00 85.62 106 MET A C 1
ATOM 857 O O . MET A 1 106 ? 21.697 3.423 -19.243 1.00 85.62 106 MET A O 1
ATOM 861 N N . SER A 1 107 ? 21.515 5.620 -18.786 1.00 85.00 107 SER A N 1
ATOM 862 C CA . SER A 1 107 ? 20.155 5.550 -18.247 1.00 85.00 107 SER A CA 1
ATOM 863 C C . SER A 1 107 ? 19.168 4.995 -19.280 1.00 85.00 107 SER A C 1
ATOM 865 O O . SER A 1 107 ? 18.446 4.040 -18.996 1.00 85.00 107 SER A O 1
ATOM 867 N N . ASN A 1 108 ? 19.216 5.496 -20.519 1.00 88.81 108 ASN A N 1
ATOM 868 C CA . ASN A 1 108 ? 18.349 5.022 -21.600 1.00 88.81 108 ASN A CA 1
ATOM 869 C C . ASN A 1 108 ? 18.578 3.535 -21.922 1.00 88.81 108 ASN A C 1
ATOM 871 O O . ASN A 1 108 ? 17.621 2.769 -22.035 1.00 88.81 108 ASN A O 1
ATOM 875 N N . LEU A 1 109 ? 19.838 3.092 -21.997 1.00 86.06 109 LEU A N 1
ATOM 876 C CA . LEU A 1 109 ? 20.165 1.675 -22.204 1.00 86.06 109 LEU A CA 1
ATOM 877 C C . LEU A 1 109 ? 19.715 0.790 -21.035 1.00 86.06 109 LEU A C 1
ATOM 879 O O . LEU A 1 109 ? 19.292 -0.348 -21.242 1.00 86.06 109 LEU A O 1
ATOM 883 N N . MET A 1 110 ? 19.792 1.297 -19.803 1.00 83.50 110 MET A N 1
ATOM 884 C CA . MET A 1 110 ? 19.329 0.578 -18.617 1.00 83.50 110 MET A CA 1
ATOM 885 C C . MET A 1 110 ? 17.819 0.392 -18.603 1.00 83.50 110 MET A C 1
ATOM 887 O O . MET A 1 110 ? 17.365 -0.697 -18.267 1.00 83.50 110 MET A O 1
ATOM 891 N N . ILE A 1 111 ? 17.050 1.405 -19.006 1.00 84.69 111 ILE A N 1
ATOM 892 C CA . ILE A 1 111 ? 15.589 1.305 -19.119 1.00 84.69 111 ILE A CA 1
ATOM 893 C C . ILE A 1 111 ? 15.217 0.178 -20.090 1.00 84.69 111 ILE A C 1
ATOM 895 O O . ILE A 1 111 ? 14.440 -0.705 -19.734 1.00 84.69 111 ILE A O 1
ATOM 899 N N . ILE A 1 112 ? 15.862 0.132 -21.260 1.00 83.44 112 ILE A N 1
ATOM 900 C CA . ILE A 1 112 ? 15.693 -0.951 -22.245 1.00 83.44 112 ILE A CA 1
ATOM 901 C C . ILE A 1 112 ? 16.081 -2.311 -21.637 1.00 83.44 112 ILE A C 1
ATOM 903 O O . ILE A 1 112 ? 15.411 -3.317 -21.855 1.00 83.44 112 ILE A O 1
ATOM 907 N N . ALA A 1 113 ? 17.159 -2.364 -20.847 1.00 82.19 113 ALA A N 1
ATOM 908 C CA . ALA A 1 113 ? 17.629 -3.599 -20.225 1.00 82.19 113 ALA A CA 1
ATOM 909 C C . ALA A 1 113 ? 16.747 -4.100 -19.063 1.00 82.19 113 ALA A C 1
ATOM 911 O O . ALA A 1 113 ? 16.744 -5.300 -18.787 1.00 82.19 113 ALA A O 1
ATOM 912 N N . ILE A 1 114 ? 16.028 -3.212 -18.382 1.00 80.81 114 ILE A N 1
ATOM 913 C CA . ILE A 1 114 ? 15.077 -3.558 -17.320 1.00 80.81 114 ILE A CA 1
ATOM 914 C C . ILE A 1 114 ? 13.758 -4.017 -17.944 1.00 80.81 114 ILE A C 1
ATOM 916 O O . ILE A 1 114 ? 13.243 -5.075 -17.588 1.00 80.81 114 ILE A O 1
ATOM 920 N N . GLU A 1 115 ? 13.272 -3.290 -18.949 1.00 80.12 115 GLU A N 1
ATOM 921 C CA . GLU A 1 115 ? 12.015 -3.569 -19.651 1.00 80.12 115 GLU A CA 1
ATOM 922 C C . GLU A 1 115 ? 12.174 -4.594 -20.787 1.00 80.12 115 GLU A C 1
ATOM 924 O O . GLU A 1 115 ? 11.396 -4.612 -21.742 1.00 80.12 115 GLU A O 1
ATOM 929 N N . ARG A 1 116 ? 13.154 -5.505 -20.677 1.00 77.69 116 ARG A N 1
ATOM 930 C CA . ARG A 1 116 ? 13.468 -6.512 -21.711 1.00 77.69 116 ARG A CA 1
ATOM 931 C C . ARG A 1 116 ? 12.260 -7.326 -22.169 1.00 77.69 116 ARG A C 1
ATOM 933 O O . ARG A 1 116 ? 12.194 -7.736 -23.322 1.00 77.69 116 ARG A O 1
ATOM 940 N N . GLY A 1 117 ? 11.307 -7.571 -21.268 1.00 78.19 117 GLY A N 1
ATOM 941 C CA . GLY A 1 117 ? 10.071 -8.285 -21.589 1.00 78.19 117 GLY A CA 1
ATOM 942 C C . GLY A 1 117 ? 9.195 -7.548 -22.605 1.00 78.19 117 GLY A C 1
ATOM 943 O O . GLY A 1 117 ? 8.619 -8.193 -23.473 1.00 78.19 117 GLY A O 1
ATOM 944 N N . LEU A 1 118 ? 9.141 -6.216 -22.526 1.00 77.31 118 LEU A N 1
ATOM 945 C CA . LEU A 1 118 ? 8.423 -5.368 -23.477 1.00 77.31 118 LEU A CA 1
ATOM 946 C C . LEU A 1 118 ? 9.252 -5.149 -24.743 1.00 77.31 118 LEU A C 1
ATOM 948 O O . LEU A 1 118 ? 8.736 -5.270 -25.846 1.00 77.31 118 LEU A O 1
ATOM 952 N N . THR A 1 119 ? 10.556 -4.895 -24.608 1.00 77.81 119 THR A N 1
ATOM 953 C CA . THR A 1 119 ? 11.416 -4.618 -25.771 1.00 77.81 119 THR A CA 1
ATOM 954 C C . THR A 1 119 ? 11.576 -5.826 -26.687 1.00 77.81 119 THR A C 1
ATOM 956 O O . THR A 1 119 ? 11.798 -5.658 -27.877 1.00 77.81 119 THR A O 1
ATOM 959 N N . ASN A 1 120 ? 11.471 -7.047 -26.154 1.00 80.31 120 ASN A N 1
ATOM 960 C CA . ASN A 1 120 ? 11.514 -8.265 -26.964 1.00 80.31 120 ASN A CA 1
ATOM 961 C C . ASN A 1 120 ? 10.260 -8.456 -27.830 1.00 80.31 120 ASN A C 1
ATOM 963 O O . ASN A 1 120 ? 10.310 -9.241 -28.769 1.00 80.31 120 ASN A O 1
ATOM 967 N N . GLN A 1 121 ? 9.152 -7.779 -27.506 1.00 83.50 121 GLN A N 1
ATOM 968 C CA . GLN A 1 121 ? 7.930 -7.798 -28.316 1.00 83.50 121 GLN A CA 1
ATOM 969 C C . GLN A 1 121 ? 7.968 -6.776 -29.458 1.00 83.50 121 GLN A C 1
ATOM 971 O O . GLN A 1 121 ? 7.162 -6.873 -30.375 1.00 83.50 121 GLN A O 1
ATOM 976 N N . ILE A 1 122 ? 8.876 -5.799 -29.399 1.00 83.88 122 ILE A N 1
ATOM 977 C CA . ILE A 1 122 ? 9.030 -4.769 -30.428 1.00 83.88 122 ILE A CA 1
ATOM 978 C C . ILE A 1 122 ? 9.858 -5.348 -31.579 1.00 83.88 122 ILE A C 1
ATOM 980 O O . ILE A 1 122 ? 10.939 -5.899 -31.340 1.00 83.88 122 ILE A O 1
ATOM 984 N N . ASP A 1 123 ? 9.381 -5.196 -32.818 1.00 87.06 123 ASP A N 1
ATOM 985 C CA . ASP A 1 123 ? 10.180 -5.551 -33.988 1.00 87.06 123 ASP A CA 1
ATOM 986 C C . ASP A 1 123 ? 11.331 -4.553 -34.162 1.00 87.06 123 ASP A C 1
ATOM 988 O O . ASP A 1 123 ? 11.151 -3.344 -34.317 1.00 87.06 123 ASP A O 1
ATOM 992 N N . LYS A 1 124 ? 12.555 -5.074 -34.106 1.00 83.81 124 LYS A N 1
ATOM 993 C CA . LYS A 1 124 ? 13.777 -4.273 -34.205 1.00 83.81 124 LYS A CA 1
ATOM 994 C C . LYS A 1 124 ? 13.954 -3.714 -35.609 1.00 83.81 124 LYS A C 1
ATOM 996 O O . LYS A 1 124 ? 14.527 -2.637 -35.738 1.00 83.81 124 LYS A O 1
ATOM 1001 N N . ASN A 1 125 ? 13.478 -4.429 -36.627 1.00 83.50 125 ASN A N 1
ATOM 1002 C CA . ASN A 1 125 ? 13.625 -4.014 -38.017 1.00 83.50 125 ASN A CA 1
ATOM 1003 C C . ASN A 1 125 ? 12.761 -2.781 -38.298 1.00 83.50 125 ASN A C 1
ATOM 1005 O O . ASN A 1 125 ? 13.276 -1.791 -38.805 1.00 83.50 125 ASN A O 1
ATOM 1009 N N . GLU A 1 126 ? 11.515 -2.771 -37.818 1.00 85.38 126 GLU A N 1
ATOM 1010 C CA . GLU A 1 126 ? 10.643 -1.590 -37.885 1.00 85.38 126 GLU A CA 1
ATOM 1011 C C . GLU A 1 126 ? 11.250 -0.371 -37.178 1.00 85.38 126 GLU A C 1
ATOM 1013 O O . GLU A 1 126 ? 11.193 0.745 -37.691 1.00 85.38 126 GLU A O 1
ATOM 1018 N N . VAL A 1 127 ? 11.872 -0.565 -36.009 1.00 84.44 127 VAL A N 1
ATOM 1019 C CA . VAL A 1 127 ? 12.535 0.530 -35.279 1.00 84.44 127 VAL A CA 1
ATOM 1020 C C . VAL A 1 127 ? 13.734 1.070 -36.058 1.00 84.44 127 VAL A C 1
ATOM 1022 O O . VAL A 1 127 ? 13.952 2.282 -36.079 1.00 84.44 127 VAL A O 1
ATOM 1025 N N . ILE A 1 128 ? 14.512 0.191 -36.693 1.00 84.12 128 ILE A N 1
ATOM 1026 C CA . ILE A 1 128 ? 15.660 0.580 -37.517 1.00 84.12 128 ILE A CA 1
ATOM 1027 C C . ILE A 1 128 ? 15.191 1.350 -38.750 1.00 84.12 128 ILE A C 1
ATOM 1029 O O . ILE A 1 128 ? 15.761 2.398 -39.045 1.00 84.12 128 ILE A O 1
ATOM 1033 N N . ASP A 1 129 ? 14.141 0.892 -39.424 1.00 85.94 129 ASP A N 1
ATOM 1034 C CA . ASP A 1 129 ? 13.595 1.555 -40.608 1.00 85.94 129 ASP A CA 1
ATOM 1035 C C . ASP A 1 129 ? 12.969 2.909 -40.253 1.00 85.94 129 ASP A C 1
ATOM 1037 O O . ASP A 1 129 ? 13.235 3.915 -40.915 1.00 85.94 129 ASP A O 1
ATOM 1041 N N . ALA A 1 130 ? 12.237 2.987 -39.138 1.00 85.50 130 ALA A N 1
ATOM 1042 C CA . ALA A 1 130 ? 11.712 4.241 -38.608 1.00 85.50 130 ALA A CA 1
ATOM 1043 C C . ALA A 1 130 ? 12.839 5.222 -38.245 1.00 85.50 130 ALA A C 1
ATOM 1045 O O . ALA A 1 130 ? 12.771 6.403 -38.593 1.00 85.50 130 ALA A O 1
ATOM 1046 N N . PHE A 1 131 ? 13.910 4.746 -37.607 1.00 80.31 131 PHE A N 1
ATOM 1047 C CA . PHE A 1 131 ? 15.077 5.569 -37.288 1.00 80.31 131 PHE A CA 1
ATOM 1048 C C . PHE A 1 131 ? 15.852 5.992 -38.542 1.00 80.31 131 PHE A C 1
ATOM 1050 O O . PHE A 1 131 ? 16.302 7.130 -38.631 1.00 80.31 131 PHE A O 1
ATOM 1057 N N . SER A 1 132 ? 15.972 5.108 -39.532 1.00 80.31 132 SER A N 1
ATOM 1058 C CA . SER A 1 132 ? 16.583 5.391 -40.835 1.00 80.31 132 SER A CA 1
ATOM 1059 C C . SER A 1 132 ? 15.792 6.453 -41.605 1.00 80.31 132 SER A C 1
ATOM 1061 O O . SER A 1 132 ? 16.377 7.317 -42.261 1.00 80.31 132 SER A O 1
ATOM 1063 N N . SER A 1 133 ? 14.460 6.437 -41.471 1.00 82.06 133 SER A N 1
ATOM 1064 C CA . SER A 1 133 ? 13.568 7.436 -42.066 1.00 82.06 133 SER A CA 1
ATOM 1065 C C . SER A 1 133 ? 13.594 8.789 -41.340 1.00 82.06 133 SER A C 1
ATOM 1067 O O . SER A 1 133 ? 13.275 9.817 -41.942 1.00 82.06 133 SER A O 1
ATOM 1069 N N . MET A 1 134 ? 14.017 8.830 -40.067 1.00 76.88 134 MET A N 1
ATOM 1070 C CA . MET A 1 134 ? 14.250 10.086 -39.357 1.00 76.88 134 MET A CA 1
ATOM 1071 C C . MET A 1 134 ? 15.475 10.790 -39.954 1.00 76.88 134 MET A C 1
ATOM 1073 O O . MET A 1 134 ? 16.602 10.304 -39.900 1.00 76.88 134 MET A O 1
ATOM 1077 N N . THR A 1 135 ? 15.253 11.967 -40.541 1.00 64.62 135 THR A N 1
ATOM 1078 C CA . THR A 1 135 ? 16.265 12.756 -41.254 1.00 64.62 135 THR A CA 1
ATOM 1079 C C . THR A 1 135 ? 17.559 12.910 -40.444 1.00 64.62 135 THR A C 1
ATOM 1081 O O . THR A 1 135 ? 17.524 13.300 -39.275 1.00 64.62 135 THR A O 1
ATOM 1084 N N . LYS A 1 136 ? 18.715 12.670 -41.088 1.00 64.31 136 LYS A N 1
ATOM 1085 C CA . LYS A 1 136 ? 20.067 12.844 -40.524 1.00 64.31 136 LYS A CA 1
ATOM 1086 C C . LYS A 1 136 ? 20.285 14.282 -40.040 1.00 64.31 136 LYS A C 1
ATOM 1088 O O . LYS A 1 136 ? 20.832 15.112 -40.763 1.00 64.31 136 LYS A O 1
ATOM 1093 N N . ARG A 1 137 ? 19.918 14.589 -38.796 1.00 57.50 137 ARG A N 1
ATOM 1094 C CA . ARG A 1 137 ? 20.393 15.799 -38.118 1.00 57.50 137 ARG A CA 1
ATOM 1095 C C . ARG A 1 137 ? 21.857 15.577 -37.757 1.00 57.50 137 ARG A C 1
ATOM 1097 O O . ARG A 1 137 ? 22.175 15.106 -36.671 1.00 57.50 137 ARG A O 1
ATOM 1104 N N . ARG A 1 138 ? 22.754 15.871 -38.701 1.00 53.91 138 ARG A N 1
ATOM 1105 C CA . ARG A 1 138 ? 24.162 16.118 -38.381 1.00 53.91 138 ARG A CA 1
ATOM 1106 C C . ARG A 1 138 ? 24.182 17.283 -37.394 1.00 53.91 138 ARG A C 1
ATOM 1108 O O . ARG A 1 138 ? 23.833 18.399 -37.764 1.00 53.91 138 ARG A O 1
ATOM 1115 N N . ILE A 1 139 ? 24.528 17.005 -36.142 1.00 51.91 139 ILE A N 1
ATOM 1116 C CA . ILE A 1 139 ? 24.914 18.048 -35.194 1.00 51.91 139 ILE A CA 1
ATOM 1117 C C . ILE A 1 139 ? 26.176 18.685 -35.798 1.00 51.91 139 ILE A C 1
ATOM 1119 O O . ILE A 1 139 ? 27.096 17.929 -36.130 1.00 51.91 139 ILE A O 1
ATOM 1123 N N . PRO A 1 140 ? 26.212 20.005 -36.048 1.00 42.72 140 PRO A N 1
ATOM 1124 C CA . PRO A 1 140 ? 27.434 20.650 -36.506 1.00 42.72 140 PRO A CA 1
ATOM 1125 C C . PRO A 1 140 ? 28.509 20.460 -35.430 1.00 42.72 140 PRO A C 1
ATOM 1127 O O . PRO A 1 140 ? 28.224 20.647 -34.245 1.00 42.72 140 PRO A O 1
ATOM 1130 N N . MET A 1 141 ? 29.689 19.994 -35.855 1.00 40.03 141 MET A N 1
ATOM 1131 C CA . MET A 1 141 ? 30.886 19.938 -35.010 1.00 40.03 141 MET A CA 1
ATOM 1132 C C . MET A 1 141 ? 31.331 21.343 -34.620 1.00 40.03 141 MET A C 1
ATOM 1134 O O . MET A 1 141 ? 31.180 22.248 -35.473 1.00 40.03 141 MET A O 1
#